Protein AF-A0A1V4AVE4-F1 (afdb_monomer_lite)

pLDDT: mean 91.75, std 8.47, range [54.12, 98.44]

Organism: NCBI:txid1004156

Secondary structure (DSSP, 8-state):
--HHHHHHHHHHHHHHH-TTSHHHHHHHHHHHHHHHHTT-HHHHHHHHHHHHHH-TTSTTHHHHHHHHHHTT-

InterPro domains:
  IPR011990 Tetratricopeptide-like helical domain superfamily [G3DSA:1.25.40.10] (1-73)
  IPR011990 Tetratricopeptide-like helical domain superfamily [SSF48452] (2-61)
  IPR019734 Tetratricopeptide repeat [PS50005] (25-58)

Foldseek 3Di:
DDVLVVLLVVLVVVCVVCVPDLSNLVSLLVNLVSCVVVVVLVSSLVSLVVSCVSCVPRPCNVVSVVSNVVSVD

Sequence (73 aa):
MNMIESAIKVFRDGMQLCPEDAYAAKMALEIGKCYFDMEDYWLAYNAFDNFVKEYPHDEFVVDGMIGIADSLF

Radius of gyration: 11.48 Å; chains: 1; bounding box: 29×21×30 Å

Structure (mmCIF, N/CA/C/O backbone):
data_AF-A0A1V4AVE4-F1
#
_entry.id   AF-A0A1V4AVE4-F1
#
loop_
_atom_site.group_PDB
_atom_site.id
_atom_site.type_symbol
_atom_site.label_atom_id
_atom_site.label_alt_id
_atom_site.label_comp_id
_atom_site.label_asym_id
_atom_site.label_entity_id
_atom_site.label_seq_id
_atom_site.pdbx_PDB_ins_code
_atom_site.Cartn_x
_atom_site.Cartn_y
_atom_site.Cartn_z
_atom_site.occupancy
_atom_site.B_iso_or_equiv
_atom_site.auth_seq_id
_atom_site.auth_comp_id
_atom_site.auth_asym_id
_atom_site.auth_atom_id
_atom_site.pdbx_PDB_model_num
ATOM 1 N N . MET A 1 1 ? 14.691 13.703 8.821 1.00 54.12 1 MET A N 1
ATOM 2 C CA . MET A 1 1 ? 13.448 12.929 8.996 1.00 54.12 1 MET A CA 1
ATOM 3 C C . MET A 1 1 ? 12.733 12.985 7.666 1.00 54.12 1 MET A C 1
ATOM 5 O O . MET A 1 1 ? 12.430 14.088 7.224 1.00 54.12 1 MET A O 1
ATOM 9 N N . ASN A 1 2 ? 12.622 11.855 6.969 1.00 77.19 2 ASN A N 1
ATOM 10 C CA . ASN A 1 2 ? 11.973 11.819 5.664 1.00 77.19 2 ASN A CA 1
ATOM 11 C C . ASN A 1 2 ? 10.475 12.120 5.861 1.00 77.19 2 ASN A C 1
ATOM 13 O O . ASN A 1 2 ? 9.844 11.569 6.769 1.00 77.19 2 ASN A O 1
ATOM 17 N N . MET A 1 3 ? 9.916 13.044 5.076 1.00 82.06 3 MET A N 1
ATOM 18 C CA . MET A 1 3 ? 8.515 13.466 5.228 1.00 82.06 3 MET A CA 1
ATOM 19 C C . MET A 1 3 ? 7.563 12.28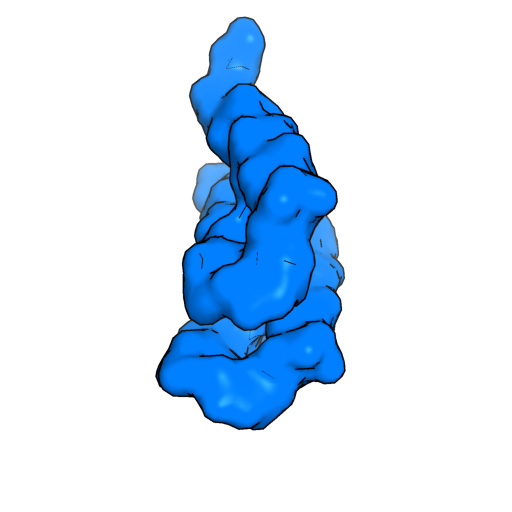7 4.990 1.00 82.06 3 MET A C 1
ATOM 21 O O . MET A 1 3 ? 6.544 12.181 5.668 1.00 82.06 3 MET A O 1
ATOM 25 N N . ILE A 1 4 ? 7.953 11.357 4.113 1.00 82.19 4 ILE A N 1
ATOM 26 C CA . ILE A 1 4 ? 7.157 10.181 3.751 1.00 82.19 4 ILE A CA 1
ATOM 27 C C . ILE A 1 4 ? 7.086 9.165 4.903 1.00 82.19 4 ILE A C 1
ATOM 29 O O . ILE A 1 4 ? 6.007 8.699 5.254 1.00 82.19 4 ILE A O 1
ATOM 33 N N . GLU A 1 5 ? 8.199 8.897 5.591 1.00 85.25 5 GLU A N 1
ATOM 34 C CA . GLU A 1 5 ? 8.201 8.030 6.784 1.00 85.25 5 GLU A CA 1
ATOM 35 C C . GLU A 1 5 ? 7.317 8.599 7.904 1.00 85.25 5 GLU A C 1
ATOM 37 O O . GLU A 1 5 ? 6.633 7.862 8.618 1.00 85.25 5 GLU A O 1
ATOM 42 N N . SER A 1 6 ? 7.306 9.929 8.040 1.00 87.94 6 SER A N 1
ATOM 43 C CA . SER A 1 6 ? 6.451 10.623 9.006 1.00 87.94 6 SER A CA 1
ATOM 44 C C . SER A 1 6 ? 4.974 10.493 8.628 1.00 87.94 6 SER A C 1
ATOM 46 O O . SER A 1 6 ? 4.147 10.253 9.504 1.00 87.94 6 SER A O 1
ATOM 48 N N . ALA A 1 7 ? 4.650 10.596 7.335 1.00 88.81 7 ALA A N 1
ATOM 49 C CA . ALA A 1 7 ? 3.294 10.423 6.822 1.00 88.81 7 ALA A CA 1
ATOM 50 C C . ALA A 1 7 ? 2.775 9.000 7.067 1.00 88.81 7 ALA A C 1
ATOM 52 O O . ALA A 1 7 ? 1.712 8.836 7.661 1.00 88.81 7 ALA A O 1
ATOM 53 N N . ILE A 1 8 ? 3.567 7.975 6.730 1.00 91.50 8 ILE A N 1
ATOM 54 C CA . ILE A 1 8 ? 3.219 6.566 6.978 1.00 91.50 8 ILE A CA 1
ATOM 55 C C . ILE A 1 8 ? 2.935 6.328 8.463 1.00 91.50 8 ILE A C 1
ATOM 57 O O . ILE A 1 8 ? 1.967 5.649 8.808 1.00 91.50 8 ILE A O 1
ATOM 61 N N . LYS A 1 9 ? 3.753 6.898 9.357 1.00 92.12 9 LYS A N 1
ATOM 62 C CA . LYS A 1 9 ? 3.522 6.787 10.800 1.00 92.12 9 LYS A CA 1
ATOM 63 C C . LYS A 1 9 ? 2.186 7.414 11.207 1.00 92.12 9 LYS A C 1
ATOM 65 O O . LYS A 1 9 ? 1.409 6.766 11.895 1.00 92.12 9 LYS A O 1
ATOM 70 N N . VAL A 1 10 ? 1.905 8.637 10.756 1.00 91.31 10 VAL A N 1
ATOM 71 C CA . VAL A 1 10 ? 0.646 9.335 11.065 1.00 91.31 10 VAL A CA 1
ATOM 72 C C . VAL A 1 10 ? -0.565 8.560 10.543 1.00 91.31 10 VAL A C 1
ATOM 74 O O . VAL A 1 10 ? -1.556 8.447 11.259 1.00 91.31 10 VAL A O 1
ATOM 77 N N . PHE A 1 11 ? -0.486 7.984 9.342 1.00 91.50 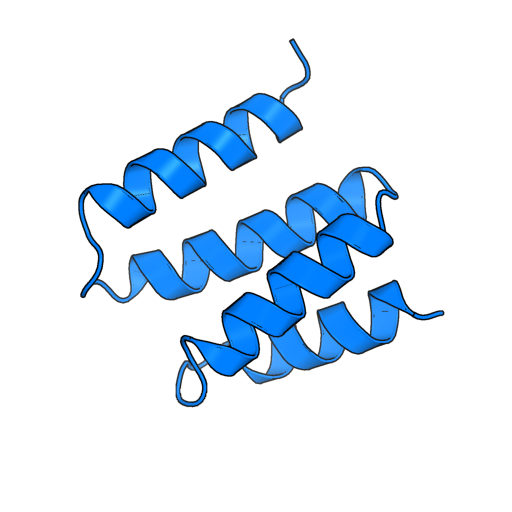11 PHE A N 1
ATOM 78 C CA . PHE A 1 11 ? -1.562 7.157 8.794 1.00 91.50 11 PHE A CA 1
ATOM 79 C C . PHE A 1 11 ? -1.797 5.896 9.625 1.00 91.50 11 PHE A C 1
ATOM 81 O O . PHE A 1 11 ? -2.937 5.603 9.972 1.00 91.50 11 PHE A O 1
ATOM 88 N N . ARG A 1 12 ? -0.734 5.191 10.030 1.00 90.12 12 ARG A N 1
ATOM 89 C CA . ARG A 1 12 ? -0.855 4.010 10.903 1.00 90.12 12 ARG A CA 1
ATOM 90 C C . ARG A 1 12 ? -1.458 4.350 12.262 1.00 90.12 12 ARG A C 1
ATOM 92 O O . ARG A 1 12 ? -2.342 3.634 12.725 1.00 90.12 12 ARG A O 1
ATOM 99 N N . ASP A 1 13 ? -1.005 5.437 12.879 1.00 90.69 13 ASP A N 1
ATOM 100 C CA . ASP A 1 13 ? -1.531 5.896 14.165 1.00 90.69 13 ASP A CA 1
ATOM 101 C C . ASP A 1 13 ? -3.016 6.298 14.028 1.00 90.69 13 ASP A C 1
ATOM 103 O O . ASP A 1 13 ? -3.837 5.950 14.875 1.00 90.69 13 ASP A O 1
ATOM 107 N N . GLY A 1 14 ? -3.392 6.960 12.927 1.00 87.19 14 GLY A N 1
ATOM 108 C CA . GLY A 1 14 ? -4.778 7.329 12.619 1.00 87.19 14 GLY A CA 1
ATOM 109 C C . GLY A 1 14 ? -5.703 6.124 12.429 1.00 87.19 14 GLY A C 1
ATOM 110 O O . GLY A 1 14 ? -6.799 6.101 12.989 1.00 87.19 14 GLY A O 1
ATOM 111 N N . MET A 1 15 ? -5.243 5.089 11.721 1.00 86.00 15 MET A N 1
ATOM 112 C CA . MET A 1 15 ? -5.996 3.841 11.540 1.00 86.00 15 MET A CA 1
ATOM 113 C C . MET A 1 15 ? -6.261 3.111 12.866 1.00 86.00 15 MET A C 1
ATOM 115 O O . MET A 1 15 ? -7.320 2.512 13.029 1.00 86.00 15 MET A O 1
ATOM 119 N N . GLN A 1 16 ? -5.339 3.177 13.836 1.00 85.12 16 GLN A N 1
ATOM 120 C CA . GLN A 1 16 ? -5.552 2.579 15.164 1.00 85.12 16 GLN A CA 1
ATOM 121 C C . GLN A 1 16 ? -6.615 3.314 15.988 1.00 85.12 16 GLN A C 1
ATOM 123 O O . GLN A 1 16 ? -7.265 2.705 16.836 1.00 85.12 16 GLN A O 1
ATOM 128 N N . LEU A 1 17 ? -6.781 4.618 15.760 1.00 82.25 17 LEU A N 1
ATOM 129 C CA . LEU A 1 17 ? -7.743 5.447 16.484 1.00 82.25 17 LEU A CA 1
ATOM 130 C C . LEU A 1 17 ? -9.163 5.327 15.916 1.00 82.25 17 LEU A C 1
ATOM 132 O O . LEU A 1 17 ? -10.121 5.465 16.676 1.00 82.25 17 LEU A O 1
ATOM 136 N N . CYS A 1 18 ? -9.299 5.049 14.615 1.00 77.94 18 CYS A N 1
ATOM 137 C CA . CYS A 1 18 ? -10.585 5.006 13.912 1.00 77.94 18 CYS A CA 1
ATOM 138 C C . CYS A 1 18 ? -10.707 3.792 12.959 1.00 77.94 18 CYS A C 1
ATOM 140 O O . CYS A 1 18 ? -10.829 3.986 11.750 1.00 77.94 18 CYS A O 1
ATOM 142 N N . PRO A 1 19 ? -10.691 2.540 13.457 1.00 68.44 19 PRO A N 1
ATOM 143 C CA . PRO A 1 19 ? -10.623 1.342 12.610 1.00 68.44 19 PRO A CA 1
ATOM 144 C C . PRO A 1 19 ? -11.894 1.044 11.790 1.00 68.44 19 PRO A C 1
ATOM 146 O O . PRO A 1 19 ? -11.814 0.336 10.795 1.00 68.44 19 PRO A O 1
ATOM 149 N N . GLU A 1 20 ? -13.059 1.567 12.187 1.00 68.75 20 GLU A N 1
ATOM 150 C CA . GLU A 1 20 ? -14.341 1.369 11.478 1.00 68.75 20 GLU A CA 1
ATOM 151 C C . GLU A 1 20 ? -14.713 2.545 10.558 1.00 68.75 20 GLU A C 1
ATOM 153 O O . GLU A 1 20 ? -15.792 2.566 9.967 1.00 68.75 20 GLU A O 1
ATOM 158 N N . ASP A 1 21 ? -13.845 3.551 10.459 1.00 74.81 21 ASP A N 1
ATOM 159 C CA . ASP A 1 21 ? -14.112 4.756 9.683 1.00 74.81 21 ASP A CA 1
ATOM 160 C C . ASP A 1 21 ? -13.686 4.563 8.219 1.00 74.81 21 ASP A C 1
ATOM 162 O O . ASP A 1 21 ? -12.651 3.960 7.931 1.00 74.81 21 ASP A O 1
ATOM 166 N N . ALA A 1 22 ? -14.442 5.140 7.284 1.00 73.75 22 ALA A N 1
ATOM 167 C CA . ALA A 1 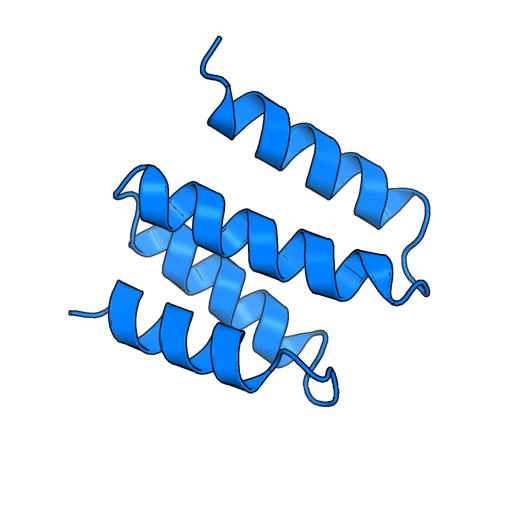22 ? -14.098 5.185 5.861 1.00 73.75 22 ALA A CA 1
ATOM 168 C C . ALA A 1 22 ? -12.702 5.796 5.619 1.00 73.75 22 ALA A C 1
ATOM 170 O O . ALA A 1 22 ? -12.044 5.520 4.616 1.00 73.75 22 ALA A O 1
ATOM 171 N N . TYR A 1 23 ? -12.200 6.599 6.564 1.00 85.62 23 TYR A N 1
ATOM 172 C CA . TYR A 1 23 ? -10.836 7.115 6.509 1.00 85.62 23 TYR A CA 1
ATOM 173 C C . TYR A 1 23 ? -9.750 6.041 6.659 1.00 85.62 23 TYR A C 1
ATOM 175 O O . TYR A 1 23 ? -8.660 6.246 6.127 1.00 85.62 23 TYR A O 1
ATOM 183 N N . ALA A 1 24 ? -10.009 4.913 7.331 1.00 89.31 24 ALA A N 1
ATOM 184 C CA . ALA A 1 24 ? -9.010 3.860 7.523 1.00 89.31 24 ALA A CA 1
ATOM 185 C C . ALA A 1 24 ? -8.596 3.220 6.189 1.00 89.31 24 ALA A C 1
ATOM 187 O O . ALA A 1 24 ? -7.403 3.069 5.919 1.00 89.31 24 ALA A O 1
ATOM 188 N N . ALA A 1 25 ? -9.571 2.956 5.315 1.00 91.38 25 ALA A N 1
ATOM 189 C CA . ALA A 1 25 ? -9.348 2.448 3.965 1.00 91.38 25 ALA A CA 1
ATOM 190 C C . ALA A 1 25 ? -8.483 3.417 3.142 1.00 91.38 25 ALA A C 1
ATOM 192 O O . ALA A 1 25 ? -7.451 3.042 2.580 1.00 91.38 25 ALA A O 1
ATOM 193 N N . LYS A 1 26 ? -8.839 4.707 3.160 1.00 92.50 26 LYS A N 1
ATOM 194 C CA . LYS A 1 26 ? -8.069 5.750 2.476 1.00 92.50 26 LYS A CA 1
ATOM 195 C C . LYS A 1 26 ? -6.640 5.869 3.012 1.00 92.50 26 LYS A C 1
ATOM 197 O O . LYS A 1 26 ? -5.706 5.988 2.227 1.00 92.50 26 LYS A O 1
ATOM 202 N N . MET A 1 27 ? -6.445 5.824 4.330 1.00 94.69 27 MET A N 1
ATOM 203 C CA . MET A 1 27 ? -5.108 5.862 4.936 1.00 94.69 27 MET A CA 1
ATOM 204 C C . MET A 1 27 ? -4.257 4.656 4.517 1.00 94.69 27 MET A C 1
ATOM 206 O O . MET A 1 27 ? -3.080 4.831 4.209 1.00 94.69 27 MET A O 1
ATOM 210 N N . ALA A 1 28 ? -4.842 3.457 4.451 1.00 94.56 28 ALA A N 1
ATOM 211 C CA . ALA A 1 28 ? -4.150 2.259 3.979 1.00 94.56 28 ALA A CA 1
ATOM 212 C C . ALA A 1 28 ? -3.697 2.389 2.515 1.00 94.56 28 ALA A C 1
ATOM 214 O O . ALA A 1 28 ? -2.544 2.087 2.199 1.00 94.56 28 ALA A O 1
ATOM 215 N N . LEU A 1 29 ? -4.559 2.916 1.641 1.00 96.69 29 LEU A N 1
ATOM 216 C CA . LEU A 1 29 ? -4.204 3.203 0.250 1.00 96.69 29 LEU A CA 1
ATOM 217 C C . LEU A 1 29 ? -3.052 4.221 0.149 1.00 96.69 29 LEU A C 1
ATOM 219 O O . LEU A 1 29 ? -2.105 4.016 -0.610 1.00 96.69 29 LEU A O 1
ATOM 223 N N . GLU A 1 30 ? -3.104 5.307 0.925 1.00 96.19 30 GLU A N 1
ATOM 224 C CA . GLU A 1 30 ? -2.060 6.343 0.930 1.00 96.19 30 GLU A CA 1
ATOM 225 C C . GLU A 1 30 ? -0.712 5.827 1.457 1.00 96.19 30 GLU A C 1
ATOM 227 O O . GLU A 1 30 ? 0.337 6.269 0.987 1.00 96.19 30 GLU A O 1
ATOM 232 N N . ILE A 1 31 ? -0.702 4.849 2.371 1.00 96.88 31 ILE A N 1
ATOM 233 C CA . ILE A 1 31 ? 0.537 4.168 2.784 1.00 96.88 31 ILE A CA 1
ATOM 234 C C . ILE A 1 31 ? 1.182 3.446 1.592 1.00 96.88 31 ILE A C 1
ATOM 236 O O . I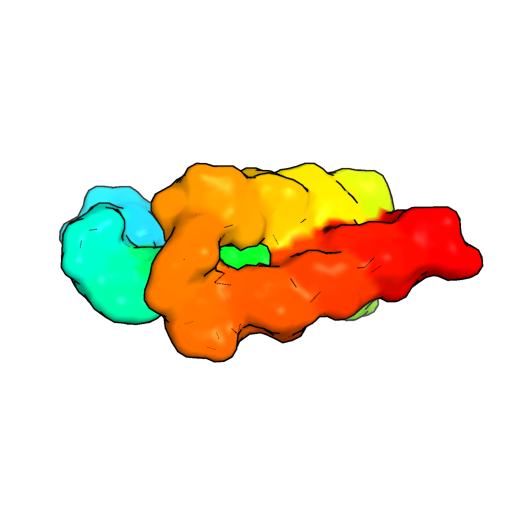LE A 1 31 ? 2.399 3.532 1.426 1.00 96.88 31 ILE A O 1
ATOM 240 N N . GLY A 1 32 ? 0.394 2.768 0.750 1.00 97.25 32 GLY A N 1
ATOM 241 C CA . GLY A 1 32 ? 0.906 2.126 -0.465 1.00 97.25 32 GLY A CA 1
ATOM 242 C C . GLY A 1 32 ? 1.535 3.128 -1.430 1.00 97.25 32 GLY A C 1
ATOM 243 O O . GLY A 1 32 ? 2.670 2.932 -1.862 1.00 97.25 32 GLY A O 1
ATOM 244 N N . LYS A 1 33 ? 0.854 4.253 -1.676 1.00 97.38 33 LYS A N 1
ATOM 245 C CA . LYS A 1 33 ? 1.376 5.343 -2.521 1.00 97.38 33 LYS A CA 1
ATOM 246 C C . LYS A 1 33 ? 2.663 5.943 -1.962 1.00 97.38 33 LYS A C 1
ATOM 248 O O . LYS A 1 33 ? 3.607 6.151 -2.709 1.00 97.38 33 LYS A O 1
ATOM 253 N N . CYS A 1 34 ? 2.743 6.140 -0.645 1.00 96.75 34 CYS A N 1
ATOM 254 C CA . CYS A 1 34 ? 3.962 6.617 0.008 1.00 96.75 34 CYS A CA 1
ATOM 255 C C . CYS A 1 34 ? 5.156 5.689 -0.255 1.00 96.75 34 CYS A C 1
ATOM 257 O O . CYS A 1 34 ? 6.247 6.166 -0.553 1.00 96.75 34 CYS A O 1
ATOM 259 N N . TYR A 1 35 ? 4.966 4.372 -0.147 1.00 97.12 35 TYR A N 1
ATOM 260 C CA . TYR A 1 35 ? 6.031 3.418 -0.455 1.00 97.12 35 TYR A CA 1
ATOM 261 C C . TYR A 1 35 ? 6.394 3.409 -1.940 1.00 97.12 35 TYR A C 1
ATOM 263 O O . TYR A 1 35 ? 7.575 3.324 -2.272 1.00 97.12 35 TYR A O 1
ATOM 271 N N . PHE A 1 36 ? 5.401 3.553 -2.815 1.00 96.44 36 PHE A N 1
ATOM 272 C CA . PHE A 1 36 ? 5.619 3.652 -4.253 1.00 96.44 36 PHE A CA 1
A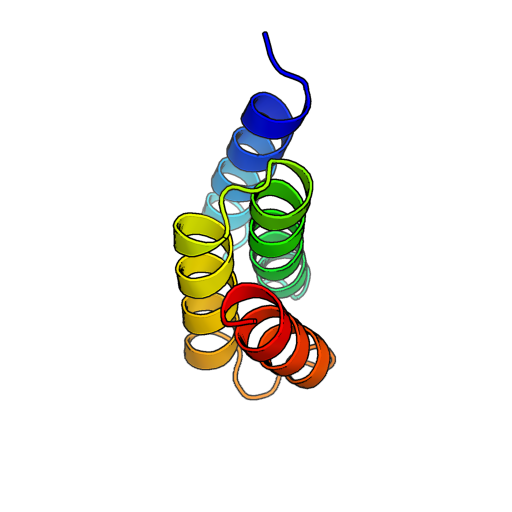TOM 273 C C . PHE A 1 36 ? 6.451 4.893 -4.617 1.00 96.44 36 PHE A C 1
ATOM 275 O O . PHE A 1 36 ? 7.444 4.777 -5.327 1.00 96.44 36 PHE A O 1
ATOM 282 N N . ASP A 1 37 ? 6.124 6.056 -4.046 1.00 94.81 37 ASP A N 1
ATOM 283 C CA . ASP A 1 37 ? 6.867 7.313 -4.227 1.00 94.81 37 ASP A CA 1
ATOM 284 C C . ASP A 1 37 ? 8.300 7.248 -3.669 1.00 94.81 37 ASP A C 1
ATOM 286 O O . ASP A 1 37 ? 9.170 8.023 -4.068 1.00 94.81 37 ASP A O 1
ATOM 290 N N . MET A 1 38 ? 8.558 6.333 -2.730 1.00 94.00 38 MET A N 1
ATOM 291 C CA . MET A 1 38 ? 9.898 6.033 -2.216 1.00 94.00 38 MET A CA 1
ATOM 292 C C . MET A 1 38 ? 10.676 5.041 -3.091 1.00 94.00 38 MET A C 1
ATOM 294 O O . MET A 1 38 ? 11.796 4.686 -2.724 1.00 94.00 38 MET A O 1
ATOM 298 N N . GLU A 1 39 ? 10.093 4.580 -4.201 1.00 95.50 39 GLU A N 1
ATOM 299 C CA . GLU A 1 39 ? 10.604 3.498 -5.053 1.00 95.50 39 GLU A CA 1
ATOM 300 C C . GLU A 1 39 ? 10.799 2.169 -4.291 1.00 95.50 39 GLU A C 1
ATOM 302 O O . GLU A 1 39 ? 11.471 1.248 -4.763 1.00 95.50 39 GLU A O 1
ATOM 307 N N . ASP A 1 40 ? 10.182 2.030 -3.110 1.00 96.56 40 ASP A N 1
ATOM 308 C CA . ASP A 1 40 ? 10.151 0.780 -2.351 1.00 96.56 40 ASP A CA 1
ATOM 309 C C . ASP A 1 40 ? 8.951 -0.051 -2.809 1.00 96.56 40 ASP A C 1
ATOM 311 O O . ASP A 1 40 ? 7.950 -0.227 -2.109 1.00 96.56 40 ASP A O 1
ATOM 315 N N . TYR A 1 41 ? 9.049 -0.542 -4.043 1.00 97.44 41 TYR A N 1
ATOM 316 C CA . TYR A 1 41 ? 7.962 -1.252 -4.714 1.00 97.44 41 TYR A CA 1
ATOM 317 C C . TYR A 1 41 ? 7.548 -2.530 -3.980 1.00 97.44 41 TYR A C 1
ATOM 319 O O . TYR A 1 41 ? 6.387 -2.931 -4.030 1.00 97.44 41 TYR A O 1
ATOM 327 N N . TRP A 1 42 ? 8.462 -3.158 -3.233 1.00 97.56 42 TRP A N 1
ATOM 328 C CA . TRP A 1 42 ? 8.109 -4.320 -2.424 1.00 97.56 42 TRP A CA 1
ATOM 329 C C . TRP A 1 42 ? 7.196 -3.928 -1.260 1.00 97.56 42 TRP A C 1
ATOM 331 O O . TRP A 1 42 ? 6.169 -4.576 -1.039 1.00 97.56 42 TRP A O 1
ATOM 341 N N . LEU A 1 43 ? 7.520 -2.860 -0.525 1.00 97.12 43 LEU A N 1
ATOM 342 C CA . LEU A 1 43 ? 6.628 -2.358 0.522 1.00 97.12 43 LEU A CA 1
ATOM 343 C C . LEU A 1 43 ? 5.327 -1.787 -0.052 1.00 97.12 43 LEU A C 1
ATOM 345 O O . LEU A 1 43 ? 4.272 -1.999 0.548 1.00 97.12 43 LEU A O 1
ATOM 349 N N . ALA A 1 44 ? 5.379 -1.143 -1.220 1.00 98.25 44 ALA A N 1
ATOM 350 C CA . ALA A 1 44 ? 4.202 -0.638 -1.921 1.00 98.25 44 ALA A CA 1
ATOM 351 C C . ALA A 1 44 ? 3.238 -1.774 -2.275 1.00 98.25 44 ALA A C 1
ATOM 353 O O . ALA A 1 44 ? 2.077 -1.737 -1.869 1.00 98.25 44 ALA A O 1
ATOM 354 N N . TYR A 1 45 ? 3.743 -2.835 -2.914 1.00 98.44 45 TYR A N 1
ATOM 355 C CA . TYR A 1 45 ? 2.976 -4.038 -3.228 1.00 98.44 45 TYR A CA 1
ATOM 356 C C . TYR A 1 45 ? 2.280 -4.602 -1.986 1.00 98.44 45 TYR A C 1
ATOM 358 O O . TYR A 1 45 ? 1.073 -4.823 -2.005 1.00 98.44 45 TYR A O 1
ATOM 366 N N . ASN A 1 46 ? 3.019 -4.799 -0.886 1.00 98.31 46 ASN A N 1
ATOM 367 C CA . ASN A 1 46 ? 2.444 -5.360 0.339 1.00 98.31 46 ASN A CA 1
ATOM 368 C C . ASN A 1 46 ? 1.366 -4.446 0.941 1.00 98.31 46 ASN A C 1
ATOM 370 O O . ASN A 1 46 ? 0.359 -4.933 1.450 1.00 98.31 46 ASN A O 1
ATOM 374 N N . ALA A 1 47 ? 1.562 -3.128 0.899 1.00 97.81 47 ALA A N 1
ATOM 375 C CA . ALA A 1 47 ? 0.587 -2.173 1.411 1.00 97.81 47 ALA A CA 1
ATOM 376 C C . ALA A 1 47 ? -0.693 -2.143 0.561 1.00 97.81 47 ALA A C 1
ATOM 378 O O . ALA A 1 47 ? -1.789 -2.188 1.120 1.00 97.81 47 ALA A O 1
ATOM 379 N N . PHE A 1 48 ? -0.571 -2.137 -0.769 1.00 98.44 48 PHE A N 1
ATOM 380 C CA . PHE A 1 48 ? -1.724 -2.195 -1.666 1.00 98.44 48 PHE A CA 1
ATOM 381 C C . PHE A 1 48 ? -2.463 -3.539 -1.585 1.00 98.44 48 PHE A C 1
ATOM 383 O O . PHE A 1 48 ? -3.691 -3.558 -1.524 1.00 98.44 48 PHE A O 1
ATOM 390 N N . ASP A 1 49 ? -1.739 -4.659 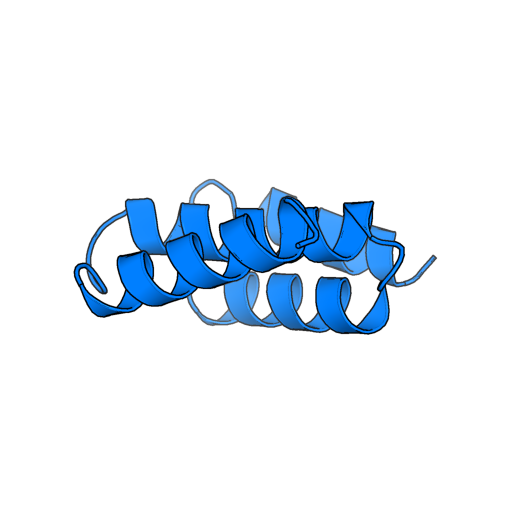-1.518 1.00 98.31 49 ASP A N 1
ATOM 391 C CA . ASP A 1 49 ? -2.314 -6.000 -1.347 1.00 98.31 49 ASP A CA 1
ATOM 392 C C . ASP A 1 49 ? -3.074 -6.133 -0.018 1.00 98.31 49 ASP A C 1
ATOM 394 O O . ASP A 1 49 ? -4.195 -6.645 0.004 1.00 98.31 49 ASP A O 1
ATOM 398 N N . ASN A 1 50 ? -2.525 -5.600 1.079 1.00 97.00 50 ASN A N 1
ATOM 399 C CA . ASN A 1 50 ? -3.236 -5.545 2.358 1.00 97.00 50 ASN A CA 1
ATOM 400 C C . ASN A 1 50 ? -4.498 -4.682 2.269 1.00 97.00 50 ASN A C 1
ATOM 402 O O . ASN A 1 50 ? -5.554 -5.121 2.715 1.00 97.00 50 ASN A O 1
ATOM 406 N N . PHE A 1 51 ? -4.425 -3.503 1.643 1.00 96.56 51 PHE A N 1
ATOM 407 C CA . PHE A 1 51 ? -5.595 -2.647 1.441 1.00 96.56 51 PHE A CA 1
ATOM 408 C C . PHE A 1 51 ? -6.713 -3.372 0.671 1.00 96.56 51 PHE A C 1
ATOM 410 O O . PHE A 1 51 ? -7.852 -3.392 1.131 1.00 96.56 51 PHE A O 1
ATOM 417 N N . VAL A 1 52 ? -6.402 -4.039 -0.447 1.00 97.44 52 VAL A N 1
ATOM 418 C CA . VAL A 1 52 ? -7.401 -4.781 -1.243 1.00 97.44 52 VAL A CA 1
ATOM 419 C C . VAL A 1 52 ? -8.020 -5.942 -0.451 1.00 97.44 52 VAL A C 1
ATOM 421 O O . VAL A 1 52 ? -9.202 -6.244 -0.619 1.00 97.44 52 VAL A O 1
ATOM 424 N N . LYS A 1 53 ? -7.247 -6.595 0.427 1.00 96.31 53 LYS A N 1
ATOM 425 C CA . LYS A 1 53 ? -7.729 -7.698 1.278 1.00 96.31 53 LYS A CA 1
ATOM 426 C C . LYS A 1 53 ? -8.585 -7.228 2.451 1.00 96.31 53 LYS A C 1
ATOM 428 O O . LYS A 1 53 ? -9.558 -7.899 2.785 1.00 96.31 53 LYS A O 1
ATOM 433 N N . GLU A 1 54 ? -8.212 -6.121 3.085 1.00 93.62 54 GLU A N 1
ATOM 434 C CA . GLU A 1 54 ? -8.911 -5.572 4.253 1.00 93.62 54 GLU A CA 1
ATOM 435 C C . GLU A 1 54 ? -10.163 -4.780 3.857 1.00 93.62 54 GLU A C 1
ATOM 437 O O . GLU A 1 54 ? -11.173 -4.838 4.558 1.00 93.62 54 GLU A O 1
ATOM 442 N N . TYR A 1 55 ? -10.133 -4.111 2.700 1.00 93.25 55 TYR A N 1
ATOM 443 C CA . TYR A 1 55 ? -11.195 -3.228 2.216 1.00 93.25 55 TYR A CA 1
ATOM 444 C C . TYR A 1 55 ? -11.710 -3.632 0.816 1.00 93.25 55 TYR A C 1
ATOM 446 O O . TYR A 1 55 ? -11.752 -2.810 -0.100 1.00 93.25 55 TYR A O 1
ATOM 454 N N . PRO A 1 56 ? -12.164 -4.887 0.608 1.00 95.31 56 PRO A N 1
ATOM 455 C CA . PRO A 1 56 ? -12.499 -5.411 -0.724 1.00 95.31 56 PRO A CA 1
ATOM 456 C C . PRO A 1 56 ? -13.734 -4.765 -1.377 1.00 95.31 56 PRO A C 1
ATOM 458 O O . PRO A 1 56 ? -13.998 -4.988 -2.558 1.00 95.31 56 PRO A O 1
ATOM 461 N N . HIS A 1 57 ? -14.524 -4.010 -0.612 1.00 94.00 57 HIS A N 1
ATOM 462 C CA . HIS A 1 57 ? -15.735 -3.322 -1.073 1.00 94.00 57 HIS A CA 1
ATOM 463 C C . HIS A 1 57 ? -15.609 -1.795 -1.039 1.00 94.00 57 HIS A C 1
ATOM 465 O O . HIS A 1 57 ? -16.601 -1.103 -1.264 1.00 94.00 57 HIS A O 1
ATOM 471 N N . ASP A 1 58 ? -14.420 -1.279 -0.730 1.00 94.19 58 ASP A N 1
ATOM 472 C CA . ASP A 1 58 ? -14.165 0.155 -0.703 1.00 94.19 58 ASP A CA 1
ATOM 473 C C . ASP A 1 58 ? -14.143 0.743 -2.120 1.00 94.19 58 ASP A C 1
ATOM 475 O O . ASP A 1 58 ? -13.788 0.067 -3.091 1.00 94.19 58 ASP A O 1
ATOM 479 N N . GLU A 1 59 ? -14.535 2.011 -2.248 1.00 94.62 59 GLU A N 1
ATOM 480 C CA . GLU A 1 59 ? -14.612 2.690 -3.544 1.00 94.62 59 GLU A CA 1
ATOM 481 C C . GLU A 1 59 ? -13.250 2.770 -4.253 1.00 94.62 59 GLU A C 1
ATOM 483 O O . GLU A 1 59 ? -13.203 2.783 -5.484 1.00 94.62 59 GLU A O 1
ATOM 488 N N . PHE A 1 60 ? -12.147 2.742 -3.494 1.00 95.44 60 PHE A N 1
ATOM 489 C CA . PHE A 1 60 ? -10.787 2.809 -4.022 1.00 95.44 60 PHE A CA 1
ATOM 490 C C . PHE A 1 60 ? -10.137 1.435 -4.238 1.00 95.44 60 PHE A C 1
ATOM 492 O O . PHE A 1 60 ? -8.945 1.366 -4.537 1.00 95.44 60 PHE A O 1
ATOM 499 N N . VAL A 1 61 ? -10.876 0.321 -4.128 1.00 96.31 61 VAL A N 1
ATOM 500 C CA . VAL A 1 61 ? -10.299 -1.029 -4.296 1.00 96.31 61 VAL A CA 1
ATOM 501 C C . VAL A 1 61 ? -9.583 -1.197 -5.644 1.00 96.31 61 VAL A C 1
ATOM 503 O O . VAL A 1 61 ? -8.527 -1.824 -5.716 1.00 96.31 61 VAL A O 1
ATOM 506 N N . VAL A 1 62 ? -10.106 -0.575 -6.708 1.00 97.62 62 VAL A N 1
ATOM 507 C CA . VAL A 1 62 ? -9.494 -0.601 -8.046 1.00 97.62 62 VAL A CA 1
ATOM 508 C C . VAL A 1 62 ? -8.155 0.139 -8.062 1.00 97.62 62 VAL A C 1
ATOM 510 O O . VAL A 1 62 ? -7.208 -0.365 -8.661 1.00 97.62 62 VAL A O 1
ATOM 513 N N . ASP A 1 63 ? -8.039 1.269 -7.362 1.00 98.12 63 ASP A N 1
ATOM 514 C CA . ASP A 1 63 ? -6.771 2.001 -7.235 1.00 98.12 63 ASP A CA 1
ATOM 515 C C . ASP A 1 63 ? -5.729 1.159 -6.492 1.00 98.12 63 ASP A C 1
ATOM 517 O O . ASP A 1 63 ? -4.564 1.127 -6.879 1.00 98.12 63 ASP A O 1
ATOM 521 N N . GLY A 1 64 ? -6.156 0.414 -5.468 1.00 98.06 64 GLY A N 1
ATOM 522 C CA . GLY A 1 64 ? -5.310 -0.569 -4.795 1.00 98.06 64 GLY A CA 1
ATOM 523 C C . GLY A 1 64 ? -4.803 -1.651 -5.750 1.00 98.06 64 GLY A C 1
ATOM 524 O O . GLY A 1 64 ? -3.611 -1.942 -5.780 1.00 98.06 64 GLY A O 1
ATOM 525 N N . MET A 1 65 ? -5.679 -2.218 -6.585 1.00 98.12 65 MET A N 1
ATOM 526 C CA . MET A 1 65 ? -5.290 -3.228 -7.580 1.00 98.12 65 MET A CA 1
ATOM 527 C C . MET A 1 65 ? -4.343 -2.671 -8.653 1.00 98.12 65 MET A C 1
ATOM 529 O O . MET A 1 65 ? -3.431 -3.380 -9.079 1.00 98.12 65 MET A O 1
ATOM 533 N N . ILE A 1 66 ? -4.535 -1.418 -9.074 1.00 98.31 66 ILE A N 1
ATOM 534 C CA . ILE A 1 66 ? -3.607 -0.721 -9.976 1.00 98.31 66 ILE A CA 1
ATOM 535 C C . ILE A 1 66 ? -2.253 -0.548 -9.289 1.00 98.31 66 ILE A C 1
ATOM 537 O O . ILE A 1 66 ? -1.242 -0.931 -9.862 1.00 98.31 66 ILE A O 1
ATOM 541 N N . GLY A 1 67 ? -2.230 -0.095 -8.033 1.00 98.06 67 GLY A N 1
ATOM 542 C CA . GLY A 1 67 ? -0.998 0.029 -7.254 1.00 98.06 67 GLY A CA 1
ATOM 543 C C . GLY A 1 67 ? -0.240 -1.295 -7.100 1.00 98.06 67 GLY A C 1
ATOM 544 O O . GLY A 1 67 ? 0.988 -1.310 -7.179 1.00 98.06 67 GLY A O 1
ATOM 545 N N . ILE A 1 68 ? -0.947 -2.423 -6.946 1.00 98.38 68 ILE A N 1
ATOM 546 C CA . ILE A 1 68 ? -0.341 -3.767 -6.976 1.00 98.38 68 ILE A CA 1
ATOM 547 C C . ILE A 1 68 ? 0.334 -4.021 -8.323 1.00 98.38 68 ILE A C 1
ATOM 549 O O . ILE A 1 68 ? 1.476 -4.473 -8.347 1.00 98.38 68 ILE A O 1
ATOM 553 N N . ALA A 1 69 ? -0.368 -3.762 -9.429 1.00 97.88 69 ALA A N 1
ATOM 554 C CA . ALA A 1 69 ? 0.170 -3.976 -10.765 1.00 97.88 69 ALA A CA 1
ATOM 555 C C . ALA A 1 69 ? 1.403 -3.096 -11.008 1.00 97.88 69 ALA A C 1
ATOM 557 O O . ALA A 1 69 ? 2.451 -3.626 -11.362 1.00 97.88 69 ALA A O 1
ATOM 558 N N . ASP A 1 70 ? 1.309 -1.797 -10.733 1.00 97.88 70 ASP A N 1
ATOM 559 C CA . ASP A 1 70 ? 2.402 -0.838 -10.916 1.00 97.88 70 ASP A CA 1
ATOM 560 C C . ASP A 1 70 ? 3.624 -1.188 -10.057 1.00 97.88 70 ASP A C 1
ATOM 562 O O . ASP A 1 70 ? 4.753 -0.993 -10.481 1.00 97.88 70 ASP A O 1
ATOM 566 N N . SER A 1 71 ? 3.425 -1.763 -8.868 1.00 97.75 71 SER A N 1
ATOM 567 C CA . SER A 1 71 ? 4.530 -2.192 -7.996 1.00 97.75 71 SER A CA 1
ATOM 568 C C . SER A 1 71 ? 5.251 -3.462 -8.480 1.00 97.75 71 SER A C 1
ATOM 570 O O . SER A 1 71 ? 6.268 -3.847 -7.903 1.00 97.75 71 SER A O 1
ATOM 572 N N . LEU A 1 72 ? 4.719 -4.160 -9.489 1.00 94.38 72 LEU A N 1
ATOM 573 C CA . LEU A 1 72 ? 5.289 -5.399 -10.030 1.00 94.38 72 LEU A CA 1
ATOM 574 C C . LEU A 1 72 ? 6.035 -5.211 -11.363 1.00 94.38 72 LEU A C 1
ATOM 576 O O . LEU A 1 72 ? 6.692 -6.162 -11.799 1.00 94.38 72 LEU A O 1
ATOM 580 N N . PHE A 1 73 ? 5.929 -4.044 -12.007 1.00 85.12 73 PHE A N 1
ATOM 581 C CA . PHE A 1 73 ? 6.520 -3.743 -13.319 1.00 85.12 73 PHE A CA 1
ATOM 582 C C . PHE A 1 73 ? 7.540 -2.609 -13.238 1.00 85.12 73 PHE A C 1
ATOM 584 O O . PHE A 1 73 ? 8.545 -2.703 -13.983 1.00 85.12 73 PHE A O 1
#